Protein AF-A0A182K1H5-F1 (afdb_monomer_lite)

Structure (mmCIF, N/CA/C/O backbone):
data_AF-A0A182K1H5-F1
#
_entry.id   AF-A0A182K1H5-F1
#
loop_
_atom_site.group_PDB
_atom_site.id
_atom_site.type_symbol
_atom_site.label_atom_id
_atom_site.label_alt_id
_atom_site.label_comp_id
_atom_site.label_asym_id
_atom_site.label_entity_id
_atom_site.label_seq_id
_atom_site.pdbx_PDB_ins_code
_atom_site.Cartn_x
_atom_site.Cartn_y
_atom_site.Cartn_z
_atom_site.occupancy
_atom_site.B_iso_or_equiv
_atom_site.auth_seq_id
_atom_site.auth_comp_id
_atom_site.auth_asym_id
_atom_site.auth_atom_id
_atom_site.pdbx_PDB_model_num
ATOM 1 N N . MET A 1 1 ? 22.733 0.828 -2.825 1.00 47.47 1 MET A N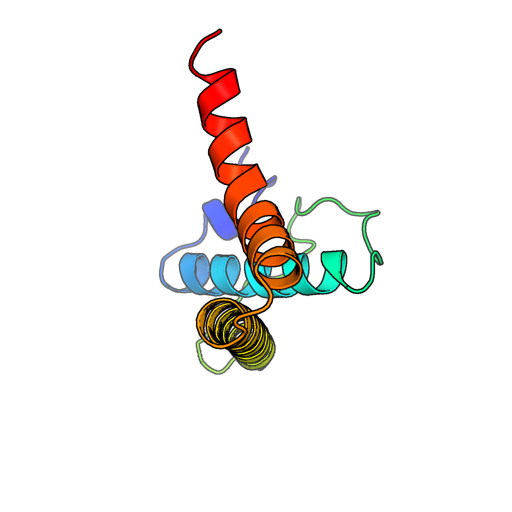 1
ATOM 2 C CA . MET A 1 1 ? 21.917 2.028 -3.118 1.00 47.47 1 MET A CA 1
ATOM 3 C C . MET A 1 1 ? 20.954 1.847 -4.286 1.00 47.47 1 MET A C 1
ATOM 5 O O . MET A 1 1 ? 19.779 2.090 -4.075 1.00 47.47 1 MET A O 1
ATOM 9 N N . ARG A 1 2 ? 21.369 1.434 -5.502 1.00 55.09 2 ARG A N 1
ATOM 10 C CA . ARG A 1 2 ? 20.411 1.232 -6.624 1.00 55.09 2 ARG A CA 1
ATOM 11 C C . ARG A 1 2 ? 19.643 -0.105 -6.574 1.00 55.09 2 ARG A C 1
ATOM 13 O O . ARG A 1 2 ? 18.612 -0.227 -7.222 1.00 55.09 2 ARG A O 1
ATOM 20 N N . PHE A 1 3 ? 20.146 -1.076 -5.811 1.00 57.88 3 PHE A N 1
ATOM 21 C CA . PHE A 1 3 ? 19.612 -2.443 -5.721 1.00 57.88 3 PHE A CA 1
ATOM 22 C C . PHE A 1 3 ? 18.669 -2.685 -4.529 1.00 57.88 3 PHE A C 1
ATOM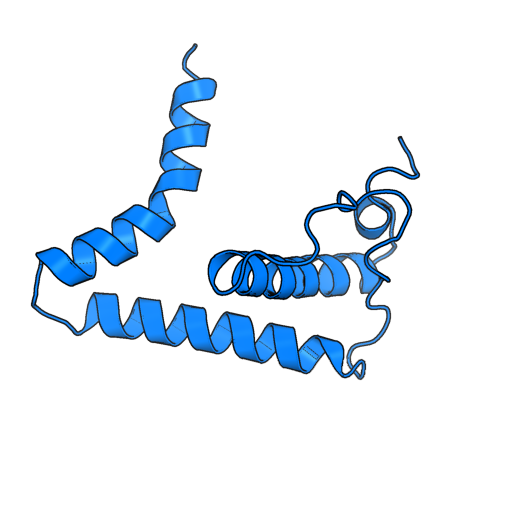 24 O O . PHE A 1 3 ? 17.937 -3.670 -4.532 1.00 57.88 3 PHE A O 1
ATOM 31 N N . ASP A 1 4 ? 18.642 -1.789 -3.538 1.00 72.06 4 ASP A N 1
ATOM 32 C CA . ASP A 1 4 ? 17.898 -2.016 -2.286 1.00 72.06 4 ASP A CA 1
ATOM 33 C C . ASP A 1 4 ? 16.393 -1.765 -2.443 1.00 72.06 4 ASP A C 1
ATOM 35 O O . ASP A 1 4 ? 15.584 -2.357 -1.747 1.00 72.06 4 ASP A O 1
ATOM 39 N N . ASN A 1 5 ? 15.994 -0.899 -3.376 1.00 79.12 5 ASN A N 1
ATOM 40 C CA . ASN A 1 5 ? 14.590 -0.675 -3.706 1.00 79.12 5 ASN A CA 1
ATOM 41 C C . ASN A 1 5 ? 14.450 -0.452 -5.219 1.00 79.12 5 ASN A C 1
ATOM 43 O O . ASN A 1 5 ? 14.506 0.693 -5.687 1.00 79.12 5 ASN A O 1
ATOM 47 N N . PRO A 1 6 ? 14.268 -1.521 -6.006 1.00 81.81 6 PRO A N 1
ATOM 48 C CA . PRO A 1 6 ? 14.191 -1.415 -7.458 1.00 81.81 6 PRO A CA 1
ATOM 49 C C . PRO A 1 6 ? 12.977 -0.600 -7.933 1.00 81.81 6 PRO A C 1
ATOM 51 O O . PRO A 1 6 ? 13.053 0.049 -8.975 1.00 81.81 6 PRO A O 1
ATOM 54 N N . ALA A 1 7 ? 11.891 -0.532 -7.150 1.00 84.69 7 ALA A N 1
ATOM 55 C CA . ALA A 1 7 ? 10.742 0.316 -7.468 1.00 84.69 7 ALA A CA 1
ATOM 56 C C . ALA A 1 7 ? 11.091 1.815 -7.407 1.00 84.69 7 ALA A C 1
ATOM 58 O O . ALA A 1 7 ? 10.611 2.592 -8.231 1.00 84.69 7 ALA A O 1
ATOM 59 N N . SER A 1 8 ? 11.972 2.230 -6.489 1.00 83.19 8 SER A N 1
ATOM 60 C CA . SER A 1 8 ? 12.361 3.643 -6.335 1.00 83.19 8 SER A CA 1
ATOM 61 C C . SER A 1 8 ? 13.127 4.208 -7.532 1.00 83.19 8 SER A C 1
ATOM 63 O O . SER A 1 8 ? 12.999 5.392 -7.855 1.00 83.19 8 SER A O 1
ATOM 65 N N . VAL A 1 9 ? 13.880 3.349 -8.219 1.00 85.62 9 VAL A N 1
ATOM 66 C CA . VAL A 1 9 ? 14.726 3.708 -9.365 1.00 85.62 9 VAL A CA 1
ATOM 67 C C . VAL A 1 9 ? 14.034 3.478 -10.709 1.00 85.62 9 VAL A C 1
ATOM 69 O O . VAL A 1 9 ? 14.606 3.804 -11.750 1.00 85.62 9 VAL A O 1
ATOM 72 N N . ALA A 1 10 ? 12.816 2.932 -10.697 1.00 86.25 10 ALA A N 1
ATOM 73 C CA . ALA A 1 10 ? 12.034 2.679 -11.894 1.00 86.25 10 ALA A CA 1
ATOM 74 C C . ALA A 1 10 ? 11.490 3.969 -12.516 1.00 86.25 10 ALA A C 1
ATOM 76 O O .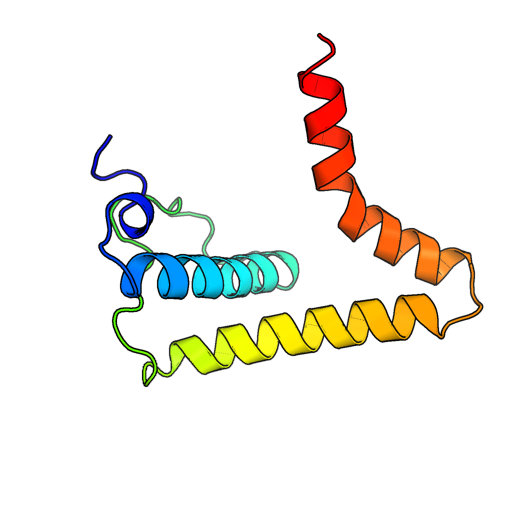 ALA A 1 10 ? 11.202 4.963 -11.838 1.00 86.25 10 ALA A O 1
ATOM 77 N N . VAL A 1 11 ? 11.309 3.932 -13.834 1.00 89.81 11 VAL A N 1
ATOM 78 C CA . VAL A 1 11 ? 10.668 5.016 -14.577 1.00 89.81 11 VAL A CA 1
ATOM 79 C C . VAL A 1 11 ? 9.157 5.007 -14.350 1.00 89.81 11 VAL A C 1
ATOM 81 O O . VAL A 1 11 ? 8.538 3.984 -14.046 1.00 89.81 11 VAL A O 1
ATOM 84 N N . THR A 1 12 ? 8.534 6.172 -14.478 1.00 85.94 12 THR A N 1
ATOM 85 C CA . THR A 1 12 ? 7.073 6.271 -14.525 1.00 85.94 12 THR A CA 1
ATOM 86 C C . THR A 1 12 ? 6.562 5.652 -15.830 1.00 85.94 12 THR A C 1
ATOM 88 O O . THR A 1 12 ? 7.152 5.935 -16.872 1.00 85.94 12 THR A O 1
ATOM 91 N N . PRO A 1 13 ? 5.480 4.852 -15.813 1.00 88.25 13 PRO A N 1
ATOM 92 C CA . PRO A 1 13 ? 4.530 4.647 -14.711 1.00 88.25 13 PRO A CA 1
ATOM 93 C C . PRO A 1 13 ? 4.852 3.467 -13.776 1.00 88.25 13 PRO A C 1
ATOM 95 O O . PRO A 1 13 ? 4.253 3.385 -12.704 1.00 88.25 13 PRO A O 1
ATOM 98 N N . ALA A 1 14 ? 5.802 2.596 -14.133 1.00 88.88 14 ALA A N 1
ATOM 99 C CA . ALA A 1 14 ? 6.104 1.358 -13.406 1.00 88.88 14 ALA A CA 1
ATOM 100 C C . ALA A 1 14 ? 6.419 1.586 -11.921 1.00 88.88 14 ALA A C 1
ATOM 102 O O . ALA A 1 14 ? 5.986 0.825 -11.057 1.00 88.88 14 ALA A O 1
ATOM 103 N N . ARG A 1 15 ? 7.097 2.695 -11.601 1.00 90.06 15 ARG A N 1
ATOM 104 C CA . ARG A 1 15 ? 7.324 3.128 -10.215 1.00 90.06 15 ARG A CA 1
ATOM 105 C C . ARG A 1 15 ? 6.029 3.276 -9.415 1.00 90.06 15 ARG A C 1
ATOM 107 O O . ARG A 1 15 ? 5.933 2.768 -8.305 1.00 90.06 15 ARG A O 1
ATOM 114 N N . GLN A 1 16 ? 5.036 3.969 -9.973 1.00 91.12 16 GLN A N 1
ATOM 115 C CA . GLN A 1 16 ? 3.767 4.221 -9.284 1.00 91.12 16 GLN A CA 1
ATOM 116 C C . GLN A 1 16 ? 2.970 2.930 -9.127 1.00 91.12 16 GLN A C 1
ATOM 118 O O . GLN A 1 16 ? 2.459 2.647 -8.049 1.00 91.12 16 GLN A O 1
ATOM 123 N N . LEU A 1 17 ? 2.903 2.116 -10.179 1.00 90.62 17 LEU A N 1
ATOM 124 C CA . LEU A 1 17 ? 2.217 0.825 -10.133 1.00 90.62 17 LEU A CA 1
ATOM 125 C C . LEU A 1 17 ? 2.844 -0.109 -9.095 1.00 90.62 17 LEU A C 1
ATOM 127 O O . LEU A 1 17 ? 2.133 -0.685 -8.276 1.00 90.62 17 LEU A O 1
ATOM 131 N N . SER A 1 18 ? 4.174 -0.179 -9.063 1.00 90.69 18 SER A N 1
ATOM 132 C CA . SER A 1 18 ? 4.909 -0.995 -8.096 1.00 90.69 18 SER A CA 1
ATOM 133 C C . SER A 1 18 ? 4.689 -0.512 -6.660 1.00 90.69 18 SER A C 1
ATOM 135 O O . SER A 1 18 ? 4.470 -1.334 -5.776 1.00 90.69 18 SER A O 1
ATOM 137 N N . TYR A 1 19 ? 4.664 0.804 -6.413 1.00 89.44 19 TYR A N 1
ATOM 138 C CA . TYR A 1 19 ? 4.341 1.329 -5.081 1.00 89.44 19 TYR A CA 1
ATOM 139 C C . TYR A 1 19 ? 2.915 1.010 -4.642 1.00 89.44 19 TYR A C 1
ATOM 141 O O . TYR A 1 19 ? 2.716 0.594 -3.504 1.00 89.44 19 TYR A O 1
ATOM 149 N N . ASN A 1 20 ? 1.932 1.147 -5.533 1.00 91.06 20 ASN A N 1
ATOM 150 C CA . ASN A 1 20 ? 0.564 0.751 -5.215 1.00 91.06 20 ASN A CA 1
ATOM 151 C C . ASN A 1 20 ? 0.504 -0.754 -4.908 1.00 91.06 20 ASN A C 1
ATOM 153 O O . ASN A 1 20 ? -0.075 -1.155 -3.902 1.00 91.06 20 ASN A O 1
ATOM 157 N N . TYR A 1 21 ? 1.157 -1.594 -5.716 1.00 90.38 21 TYR A N 1
ATOM 158 C CA . TYR A 1 21 ? 1.215 -3.036 -5.472 1.00 90.38 21 TYR A CA 1
ATOM 159 C C . TYR A 1 21 ? 1.849 -3.374 -4.114 1.00 90.38 21 TYR A C 1
ATOM 161 O O . TYR A 1 21 ? 1.322 -4.219 -3.391 1.00 90.38 21 TYR A O 1
ATOM 169 N N . LEU A 1 22 ? 2.900 -2.658 -3.701 1.00 89.38 22 LEU A N 1
ATOM 170 C CA . LEU A 1 22 ? 3.495 -2.819 -2.371 1.00 89.38 22 LEU A CA 1
ATOM 171 C C . LEU A 1 22 ? 2.501 -2.532 -1.240 1.00 89.38 22 LEU A C 1
ATOM 173 O O . LEU A 1 22 ? 2.560 -3.216 -0.222 1.00 89.38 22 LEU A O 1
ATOM 177 N N . VAL A 1 23 ? 1.561 -1.594 -1.399 1.00 89.44 23 VAL A N 1
ATOM 178 C CA . VAL A 1 23 ? 0.479 -1.398 -0.413 1.00 89.44 23 VAL A CA 1
ATOM 179 C C . VAL A 1 23 ? -0.338 -2.681 -0.259 1.00 89.44 23 VAL A C 1
ATOM 181 O O . VAL A 1 23 ? -0.624 -3.087 0.865 1.00 89.44 23 VAL A O 1
ATOM 184 N N . SER A 1 24 ? -0.663 -3.359 -1.365 1.00 90.00 24 SER A N 1
ATOM 185 C CA . SER A 1 24 ? -1.425 -4.614 -1.319 1.00 90.00 24 SER A CA 1
ATOM 186 C C . SER A 1 24 ? -0.658 -5.759 -0.654 1.00 90.00 24 SER A C 1
ATOM 188 O O . SER A 1 24 ? -1.227 -6.464 0.176 1.00 90.00 24 SER A O 1
ATOM 190 N N . VAL A 1 25 ? 0.643 -5.891 -0.934 1.00 88.56 25 VAL A N 1
ATOM 191 C CA . VAL A 1 25 ? 1.514 -6.894 -0.297 1.00 88.56 25 VAL A CA 1
ATOM 192 C C . VAL A 1 25 ? 1.643 -6.631 1.206 1.00 88.56 25 VAL A C 1
ATOM 194 O O . VAL A 1 25 ? 1.517 -7.551 2.008 1.00 88.56 25 VAL A O 1
ATOM 197 N N . ASN A 1 26 ? 1.832 -5.371 1.606 1.00 88.56 26 ASN A N 1
ATOM 198 C CA . ASN A 1 26 ? 1.903 -4.990 3.018 1.00 88.56 26 ASN A CA 1
ATOM 199 C C . ASN A 1 26 ? 0.583 -5.231 3.755 1.00 88.56 26 ASN A C 1
ATOM 201 O O . ASN A 1 26 ? 0.585 -5.717 4.882 1.00 88.56 26 ASN A O 1
ATOM 205 N N . LEU A 1 27 ? -0.552 -4.930 3.121 1.00 87.56 27 LEU A N 1
ATOM 206 C CA . LEU A 1 27 ? -1.859 -5.215 3.703 1.00 87.56 27 LEU A CA 1
ATOM 207 C C . LEU A 1 27 ? -2.062 -6.723 3.881 1.00 87.56 27 LEU A C 1
ATOM 209 O O . LEU A 1 27 ? -2.555 -7.153 4.921 1.00 87.56 27 LEU A O 1
ATOM 213 N N . TRP A 1 28 ? -1.628 -7.528 2.910 1.00 87.25 28 TRP A N 1
ATOM 214 C CA . TRP A 1 28 ? -1.661 -8.982 3.026 1.00 87.25 28 TRP A CA 1
ATOM 215 C C . TRP A 1 28 ? -0.801 -9.489 4.187 1.00 87.25 28 TRP A C 1
ATOM 217 O O . TRP A 1 28 ? -1.285 -10.289 4.977 1.00 87.25 28 TRP A O 1
ATOM 227 N N . LEU A 1 29 ? 0.415 -8.960 4.362 1.00 85.62 29 LEU A N 1
ATOM 228 C CA . LEU A 1 29 ? 1.294 -9.286 5.493 1.00 85.62 29 LEU A CA 1
ATOM 229 C C . LEU A 1 29 ? 0.670 -8.965 6.857 1.00 85.62 29 LEU A C 1
ATOM 231 O O . LEU A 1 29 ? 0.863 -9.714 7.813 1.00 85.62 29 LEU A O 1
ATOM 235 N N . LEU A 1 30 ? -0.090 -7.869 6.957 1.00 84.00 30 LEU A N 1
ATOM 236 C CA . LEU A 1 30 ? -0.810 -7.516 8.186 1.00 84.00 30 LEU A CA 1
ATOM 237 C C . LEU A 1 30 ? -1.925 -8.517 8.519 1.00 84.00 30 LEU A C 1
ATOM 239 O O . LEU A 1 30 ? -2.205 -8.743 9.695 1.00 84.00 30 LEU A O 1
ATOM 243 N N . LEU A 1 31 ? -2.568 -9.102 7.505 1.00 83.12 31 LEU A N 1
ATOM 244 C CA . LEU A 1 31 ? -3.612 -10.116 7.683 1.00 83.12 31 LEU A CA 1
ATOM 245 C C . LEU A 1 31 ? -3.027 -11.514 7.902 1.00 83.12 31 LEU A C 1
ATOM 247 O O . LEU A 1 31 ? -3.563 -12.296 8.686 1.00 83.12 31 LEU A O 1
ATOM 251 N N . PHE A 1 32 ? -1.942 -11.825 7.200 1.00 84.00 32 PHE A N 1
ATOM 252 C CA . PHE A 1 32 ? -1.286 -13.118 7.200 1.00 84.00 32 PHE A CA 1
ATOM 253 C C . PHE A 1 32 ? 0.236 -12.914 7.130 1.00 84.00 32 PHE A C 1
ATOM 255 O O . PHE A 1 32 ? 0.781 -12.700 6.043 1.00 84.00 32 PHE A O 1
ATOM 262 N N . PRO A 1 33 ? 0.936 -12.942 8.279 1.00 81.25 33 PRO A N 1
ATOM 263 C CA . PRO A 1 33 ? 2.363 -12.648 8.344 1.00 81.25 33 PRO A CA 1
ATOM 264 C C . PRO A 1 33 ? 3.175 -13.835 7.812 1.00 81.25 33 PRO A C 1
ATOM 266 O O . PRO A 1 33 ? 3.640 -14.688 8.570 1.00 81.25 33 PRO A O 1
ATOM 269 N N . CYS A 1 34 ? 3.327 -13.909 6.494 1.00 69.62 34 CYS A N 1
ATOM 270 C CA . CYS A 1 34 ? 4.069 -14.959 5.796 1.00 69.62 34 CYS A CA 1
ATOM 271 C C . CYS A 1 34 ? 5.059 -14.359 4.800 1.00 69.62 34 CYS A C 1
ATOM 273 O O . CYS A 1 34 ? 4.878 -13.236 4.353 1.00 69.62 34 CYS A O 1
ATOM 275 N N . ASP A 1 35 ? 6.124 -15.095 4.479 1.00 64.50 35 ASP A N 1
ATOM 276 C CA . ASP A 1 35 ? 7.157 -14.680 3.515 1.00 64.50 35 ASP A CA 1
ATOM 277 C C . ASP A 1 35 ? 7.937 -13.399 3.890 1.00 64.50 35 ASP A C 1
ATOM 279 O O . ASP A 1 35 ? 8.311 -12.603 3.034 1.00 64.50 35 ASP A O 1
ATOM 283 N N . LEU A 1 36 ? 8.244 -13.209 5.182 1.00 64.62 36 LEU A N 1
ATOM 284 C CA . LEU A 1 36 ? 9.018 -12.055 5.679 1.00 64.62 36 LEU A CA 1
ATOM 285 C C . LEU A 1 36 ? 10.551 -12.247 5.623 1.00 64.62 36 LEU A C 1
ATOM 287 O O . LEU A 1 36 ? 11.303 -11.385 6.070 1.00 64.62 36 LEU A O 1
ATOM 291 N N . CYS A 1 37 ? 11.033 -13.397 5.141 1.00 62.34 37 CYS A N 1
ATOM 292 C CA . CYS A 1 37 ? 12.450 -13.779 5.229 1.00 62.34 37 CYS A CA 1
ATOM 293 C C . CYS A 1 37 ? 13.349 -13.082 4.196 1.00 62.34 37 CYS A C 1
ATOM 295 O O . CYS A 1 37 ? 14.562 -13.028 4.390 1.00 62.34 37 CYS A O 1
ATOM 297 N N . CYS A 1 38 ? 12.768 -12.548 3.121 1.00 58.84 38 CYS A N 1
ATOM 298 C CA . CYS A 1 38 ? 13.462 -11.701 2.162 1.00 58.84 38 CYS A CA 1
ATOM 299 C C . CYS A 1 38 ? 12.898 -10.289 2.308 1.00 58.84 38 CYS A C 1
ATOM 301 O O . CYS A 1 38 ? 11.722 -10.055 2.024 1.00 58.84 38 CYS A O 1
ATOM 303 N N . ASP A 1 39 ? 13.723 -9.359 2.783 1.00 65.94 39 ASP A N 1
ATOM 304 C CA . ASP A 1 39 ? 13.370 -7.947 2.770 1.00 65.94 39 ASP A CA 1
ATOM 305 C C . ASP A 1 39 ? 13.115 -7.501 1.319 1.00 65.94 39 ASP A C 1
ATOM 307 O O . ASP A 1 39 ? 13.527 -8.153 0.358 1.00 65.94 39 ASP A O 1
ATOM 311 N N . TRP A 1 40 ? 12.377 -6.409 1.120 1.00 66.44 40 TRP A N 1
ATOM 312 C CA . TRP A 1 40 ? 11.968 -5.916 -0.207 1.00 66.44 40 TRP A CA 1
ATOM 313 C C . TRP A 1 40 ? 13.132 -5.441 -1.109 1.00 66.44 40 TRP A C 1
ATOM 315 O O . TRP A 1 40 ? 12.932 -4.655 -2.039 1.00 66.44 40 TRP A O 1
ATOM 325 N N . THR A 1 41 ? 14.346 -5.911 -0.836 1.00 67.25 41 THR A N 1
ATOM 326 C CA . THR A 1 41 ? 15.577 -5.636 -1.554 1.00 67.25 41 THR A CA 1
ATOM 327 C C . THR A 1 41 ? 15.748 -6.548 -2.763 1.00 67.25 41 THR A C 1
ATOM 329 O O . THR A 1 41 ? 15.008 -7.514 -2.972 1.00 67.25 41 THR A O 1
ATOM 332 N N . MET A 1 42 ? 16.707 -6.191 -3.620 1.00 66.94 42 MET A N 1
ATOM 333 C CA . MET A 1 42 ? 17.219 -7.027 -4.710 1.00 66.94 42 MET A CA 1
ATOM 334 C C . MET A 1 42 ? 16.191 -7.489 -5.757 1.00 66.94 42 MET A C 1
ATOM 336 O O . MET A 1 42 ? 16.482 -8.374 -6.554 1.00 66.94 42 MET A O 1
ATOM 340 N N . GLY A 1 43 ? 15.002 -6.883 -5.816 1.00 70.31 43 GLY A N 1
ATOM 341 C CA . GLY A 1 43 ? 13.978 -7.272 -6.795 1.00 70.31 43 GLY A CA 1
ATOM 342 C C . GLY A 1 43 ? 13.192 -8.517 -6.417 1.00 70.31 43 GLY A C 1
ATOM 343 O O . GLY A 1 43 ? 12.534 -9.088 -7.282 1.00 70.31 43 GLY A O 1
ATOM 344 N N . THR A 1 44 ? 13.202 -8.900 -5.138 1.00 75.88 44 THR A N 1
ATOM 345 C CA . THR A 1 44 ? 12.383 -10.010 -4.633 1.00 75.88 44 THR A CA 1
ATOM 346 C C . THR A 1 44 ? 10.890 -9.775 -4.887 1.00 75.88 44 THR A C 1
ATOM 348 O O . THR A 1 44 ? 10.155 -10.708 -5.199 1.00 75.88 44 THR A O 1
ATOM 351 N N . VAL A 1 45 ? 10.447 -8.510 -4.838 1.00 81.81 45 VAL A N 1
ATOM 352 C CA . VAL A 1 45 ? 9.144 -8.105 -5.376 1.00 81.81 45 VAL A CA 1
ATOM 353 C C . VAL A 1 45 ? 9.329 -7.600 -6.811 1.00 81.81 45 VAL A C 1
ATOM 355 O O . VAL A 1 45 ? 9.922 -6.532 -7.004 1.00 81.81 45 VAL A O 1
ATOM 358 N N . PRO A 1 46 ? 8.822 -8.327 -7.823 1.00 84.44 46 PRO A N 1
ATOM 359 C CA . PRO A 1 46 ? 8.949 -7.917 -9.213 1.00 84.44 46 PRO A CA 1
ATOM 360 C C . PRO A 1 46 ? 8.158 -6.636 -9.482 1.00 84.44 46 PRO A C 1
ATOM 362 O O . PRO A 1 46 ? 7.041 -6.463 -8.984 1.00 84.44 46 PRO A O 1
ATOM 365 N N . LEU A 1 47 ? 8.712 -5.756 -10.319 1.00 85.62 47 LEU A N 1
ATOM 366 C CA . LEU A 1 47 ? 8.032 -4.527 -10.715 1.00 85.62 47 LEU A CA 1
ATOM 367 C C . LEU A 1 47 ? 6.732 -4.823 -11.465 1.00 85.62 47 LEU A C 1
ATOM 369 O O . LEU A 1 47 ? 6.586 -5.845 -12.144 1.00 85.62 47 LEU A O 1
ATOM 373 N N . VAL A 1 48 ? 5.793 -3.894 -11.330 1.00 90.25 48 VAL A N 1
ATOM 374 C CA . VAL A 1 48 ? 4.569 -3.852 -12.124 1.00 90.25 48 VAL A CA 1
ATOM 375 C C . VAL A 1 48 ? 4.778 -2.815 -13.217 1.00 90.25 48 VAL A C 1
ATOM 377 O O . VAL A 1 48 ? 4.808 -1.615 -12.951 1.00 90.25 48 VAL A O 1
ATOM 380 N N . GLU A 1 49 ? 4.974 -3.279 -14.447 1.00 88.38 49 GLU A N 1
ATOM 381 C CA . GLU A 1 49 ? 5.349 -2.414 -15.574 1.00 88.38 49 GLU A CA 1
ATOM 382 C C . GLU A 1 49 ? 4.147 -1.960 -16.406 1.00 88.38 49 GLU A C 1
ATOM 384 O O . GLU A 1 49 ? 4.214 -0.940 -17.093 1.00 88.38 49 GLU A O 1
ATOM 389 N N . THR A 1 50 ? 3.030 -2.687 -16.326 1.00 88.00 50 THR A N 1
ATOM 390 C CA . THR A 1 50 ? 1.841 -2.448 -17.149 1.00 88.00 50 THR A CA 1
ATOM 391 C C . THR A 1 50 ? 0.573 -2.362 -16.306 1.00 88.00 50 THR A C 1
ATOM 393 O O . THR A 1 50 ? 0.454 -2.970 -15.243 1.00 88.00 50 THR A O 1
ATOM 396 N N . PHE A 1 51 ? -0.414 -1.614 -16.802 1.00 86.00 51 PHE A N 1
ATOM 397 C CA . PHE A 1 51 ? -1.738 -1.510 -16.177 1.00 86.00 51 PHE A CA 1
ATOM 398 C C . PHE A 1 51 ? -2.564 -2.799 -16.306 1.00 86.00 51 PHE A C 1
ATOM 400 O O . PHE A 1 51 ? -3.459 -3.043 -15.504 1.00 86.00 51 PHE A O 1
ATOM 407 N N . THR A 1 52 ? -2.253 -3.642 -17.290 1.00 88.06 52 THR A N 1
ATOM 408 C CA . THR A 1 52 ? -2.934 -4.921 -17.535 1.00 88.06 52 THR A CA 1
ATOM 409 C C . THR A 1 52 ? -2.371 -6.073 -16.706 1.00 88.06 52 THR A C 1
ATOM 411 O O . THR A 1 52 ? -2.834 -7.201 -16.846 1.00 88.06 52 THR A O 1
ATOM 414 N N . ASP A 1 53 ? -1.366 -5.819 -15.865 1.00 88.69 53 ASP A N 1
ATOM 415 C CA . ASP A 1 53 ? -0.813 -6.837 -14.979 1.00 88.69 53 ASP A CA 1
ATOM 416 C C . ASP A 1 53 ? -1.893 -7.321 -13.989 1.00 88.69 53 ASP A C 1
ATOM 418 O O . ASP A 1 53 ? -2.538 -6.484 -13.344 1.00 88.69 53 ASP A O 1
ATOM 422 N N . PRO A 1 54 ? -2.106 -8.641 -13.827 1.00 88.62 54 PRO A N 1
ATOM 423 C CA . PRO A 1 54 ? -3.087 -9.179 -12.883 1.00 88.62 54 PRO A CA 1
ATOM 424 C C . PRO A 1 54 ? -2.834 -8.731 -11.439 1.00 88.62 54 PRO A C 1
ATOM 426 O O . PRO A 1 54 ? -3.776 -8.646 -10.652 1.00 88.62 54 PRO A O 1
ATOM 429 N N . ARG A 1 55 ? -1.593 -8.368 -11.092 1.00 88.50 55 ARG A N 1
ATOM 430 C CA . ARG A 1 55 ? -1.243 -7.783 -9.792 1.00 88.50 55 ARG A CA 1
ATOM 431 C C . ARG A 1 55 ? -1.979 -6.475 -9.513 1.00 88.50 55 ARG A C 1
ATOM 433 O O . ARG A 1 55 ? -2.213 -6.158 -8.357 1.00 88.50 55 ARG A O 1
ATOM 440 N N . ASN A 1 56 ? -2.438 -5.750 -10.535 1.00 89.75 56 ASN A N 1
ATOM 441 C CA . ASN A 1 56 ? -3.265 -4.560 -10.325 1.00 89.75 56 ASN A CA 1
ATOM 442 C C . ASN A 1 56 ? -4.632 -4.884 -9.694 1.00 89.75 56 ASN A C 1
ATOM 444 O O . ASN A 1 56 ? -5.220 -4.031 -9.028 1.00 89.75 56 ASN A O 1
ATOM 448 N N . LEU A 1 57 ? -5.127 -6.120 -9.843 1.00 89.44 57 LEU A N 1
ATOM 449 C CA . LEU A 1 57 ? -6.363 -6.568 -9.198 1.00 89.44 57 LEU A CA 1
ATOM 450 C C . LEU A 1 57 ? -6.196 -6.699 -7.682 1.00 89.44 57 LEU A C 1
ATOM 452 O O . LEU A 1 57 ? -7.108 -6.332 -6.942 1.00 89.44 57 LEU A O 1
ATOM 456 N N . THR A 1 58 ? -5.039 -7.169 -7.201 1.00 89.38 58 THR A N 1
ATOM 457 C CA . THR A 1 58 ? -4.777 -7.255 -5.753 1.00 89.38 58 THR A CA 1
ATOM 458 C C . THR A 1 58 ? -4.680 -5.864 -5.142 1.00 89.38 58 THR A C 1
ATOM 460 O O . THR A 1 58 ? -5.153 -5.641 -4.029 1.00 89.38 58 THR A O 1
ATOM 463 N N . THR A 1 59 ? -4.154 -4.898 -5.894 1.00 90.62 59 THR A N 1
ATOM 464 C CA . THR A 1 59 ? -4.134 -3.484 -5.521 1.00 90.62 59 THR A CA 1
ATOM 465 C C . THR A 1 59 ? -5.528 -2.897 -5.393 1.00 90.62 59 THR A C 1
ATOM 467 O O . THR A 1 59 ? -5.840 -2.288 -4.371 1.00 90.62 59 THR A O 1
ATOM 470 N N . LEU A 1 60 ? -6.392 -3.118 -6.386 1.00 91.75 60 LEU A N 1
ATOM 471 C CA . LEU A 1 60 ? -7.795 -2.701 -6.316 1.00 91.75 60 LEU A CA 1
ATOM 472 C C . LEU A 1 60 ? -8.514 -3.354 -5.128 1.00 91.75 60 LEU A C 1
ATOM 474 O O . LEU A 1 60 ? -9.228 -2.670 -4.395 1.00 91.75 60 LEU A O 1
ATOM 478 N N . GLY A 1 61 ? -8.269 -4.645 -4.890 1.00 92.38 61 GLY A N 1
ATOM 479 C CA . GLY A 1 61 ? -8.777 -5.371 -3.726 1.00 92.38 61 GLY A CA 1
ATOM 480 C C . GLY A 1 61 ? -8.356 -4.722 -2.406 1.00 92.38 61 GLY A C 1
ATOM 481 O O . GLY A 1 61 ? -9.211 -4.406 -1.579 1.00 92.38 61 GLY A O 1
ATOM 482 N N . ALA A 1 62 ? -7.066 -4.432 -2.236 1.00 90.38 62 ALA A N 1
ATOM 483 C CA . ALA A 1 62 ? -6.541 -3.778 -1.040 1.00 90.38 62 ALA A CA 1
ATOM 484 C C . ALA A 1 62 ? -7.179 -2.399 -0.801 1.00 90.38 62 ALA A C 1
ATOM 486 O O . ALA A 1 62 ? -7.637 -2.115 0.306 1.00 90.38 62 ALA A O 1
ATOM 487 N N . TYR A 1 63 ? -7.291 -1.564 -1.840 1.00 91.69 63 TYR A N 1
ATOM 488 C CA . TYR A 1 63 ? -7.958 -0.264 -1.723 1.00 91.69 63 TYR A CA 1
ATOM 489 C C . TYR A 1 63 ? -9.447 -0.391 -1.404 1.00 91.69 63 TYR A C 1
ATOM 491 O O . TYR A 1 63 ? -9.955 0.377 -0.589 1.00 91.69 63 TYR A O 1
ATOM 499 N N . SER A 1 64 ? -10.143 -1.371 -1.987 1.00 92.06 64 SER A N 1
ATOM 500 C CA . SER A 1 64 ? -11.551 -1.625 -1.673 1.00 92.06 64 SER A CA 1
ATOM 501 C C . SER A 1 64 ? -11.741 -2.034 -0.210 1.00 92.06 64 SER A C 1
ATOM 503 O O . SER A 1 64 ? -12.635 -1.520 0.457 1.00 92.06 64 SER A O 1
ATOM 505 N N . MET A 1 65 ? -10.849 -2.869 0.332 1.00 88.75 65 MET A N 1
ATOM 506 C CA . MET A 1 65 ? -10.871 -3.260 1.740 1.00 88.75 65 MET A CA 1
ATOM 507 C C . MET A 1 65 ? -10.636 -2.058 2.656 1.00 88.75 65 MET A C 1
ATOM 509 O O . MET A 1 65 ? -11.394 -1.860 3.603 1.00 88.75 65 MET A O 1
ATOM 513 N N . ILE A 1 66 ? -9.634 -1.223 2.359 1.00 87.75 66 ILE A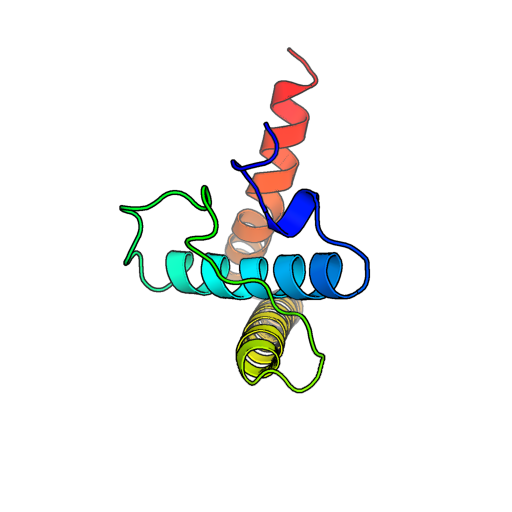 N 1
ATOM 514 C CA . ILE A 1 66 ? -9.382 0.013 3.114 1.00 87.75 66 ILE A CA 1
ATOM 515 C C . ILE A 1 66 ? -10.613 0.924 3.063 1.00 87.75 66 ILE A C 1
ATOM 517 O O . ILE A 1 66 ? -11.044 1.424 4.099 1.00 87.75 66 ILE A O 1
ATOM 521 N N . ALA A 1 67 ? -11.218 1.107 1.887 1.00 89.25 67 ALA A N 1
ATOM 522 C CA . ALA A 1 67 ? -12.411 1.931 1.729 1.00 89.25 67 ALA A CA 1
ATOM 523 C C . ALA A 1 67 ? -13.594 1.401 2.555 1.00 89.25 67 ALA A C 1
ATOM 525 O O . ALA A 1 67 ? -14.268 2.188 3.215 1.00 89.25 67 ALA A O 1
ATOM 526 N N . VAL A 1 68 ? -13.812 0.082 2.583 1.00 88.50 68 VAL A N 1
ATOM 527 C CA . VAL A 1 68 ? -14.841 -0.549 3.426 1.00 88.50 68 VAL A CA 1
ATOM 528 C C . VAL A 1 68 ? -14.546 -0.334 4.909 1.00 88.50 68 VAL A C 1
ATOM 530 O O . VAL A 1 68 ? -15.450 0.035 5.651 1.00 88.50 68 VAL A O 1
ATOM 533 N N . LEU A 1 69 ? -13.297 -0.505 5.355 1.00 85.12 69 LEU A N 1
ATOM 534 C CA . LEU A 1 69 ? -12.916 -0.267 6.753 1.00 85.12 69 LEU A CA 1
ATOM 535 C C . LEU A 1 69 ? -13.154 1.187 7.169 1.00 85.12 69 LEU A C 1
ATOM 537 O O . LEU A 1 69 ? -13.687 1.442 8.247 1.00 85.12 69 LEU A O 1
ATOM 541 N N . VAL A 1 70 ? -12.802 2.134 6.298 1.00 86.19 70 VAL A N 1
ATOM 542 C CA . VAL A 1 70 ? -13.056 3.562 6.502 1.00 86.19 70 VAL A CA 1
ATOM 543 C C . VAL A 1 70 ? -14.560 3.837 6.556 1.00 86.19 70 VAL A C 1
ATOM 545 O O . VAL A 1 70 ? -15.031 4.497 7.476 1.00 86.19 70 VAL A O 1
ATOM 548 N N . TRP A 1 71 ? -15.332 3.285 5.621 1.00 87.00 71 TRP A N 1
ATOM 549 C CA . TRP A 1 71 ? -16.786 3.429 5.581 1.00 87.00 71 TRP A CA 1
ATOM 550 C C . TRP A 1 71 ? -17.456 2.895 6.852 1.00 87.00 71 TRP A C 1
ATOM 552 O O . TRP A 1 71 ? -18.261 3.591 7.470 1.00 87.00 71 TRP A O 1
ATOM 562 N N . VAL A 1 72 ? -17.071 1.695 7.297 1.00 83.44 72 VAL A N 1
ATOM 563 C CA . VAL A 1 72 ? -17.537 1.104 8.560 1.00 83.44 72 VAL A CA 1
ATOM 564 C C . VAL A 1 72 ? -17.152 1.992 9.742 1.00 83.44 72 VAL A C 1
ATOM 566 O O . VAL A 1 72 ? -17.989 2.244 10.603 1.00 83.44 72 VAL A O 1
ATOM 569 N N . ALA A 1 73 ? -15.930 2.530 9.778 1.00 81.19 73 ALA A N 1
ATOM 570 C CA . ALA A 1 73 ? -15.504 3.425 10.852 1.00 81.19 73 ALA A CA 1
ATOM 571 C C . ALA A 1 73 ? -16.337 4.717 10.933 1.00 81.19 73 ALA A C 1
ATOM 573 O O . ALA A 1 73 ? -16.508 5.247 12.032 1.00 81.19 73 ALA A O 1
ATOM 574 N N . PHE A 1 74 ? -16.858 5.213 9.806 1.00 82.75 74 PHE A N 1
ATOM 575 C CA . PHE A 1 74 ? -17.699 6.413 9.760 1.00 82.75 74 PHE A CA 1
ATOM 576 C C . PHE A 1 74 ? -19.182 6.152 10.050 1.00 82.75 74 PHE A C 1
ATOM 578 O O . PHE A 1 74 ? -19.842 7.027 10.606 1.00 82.75 74 PHE A O 1
ATOM 585 N N . ILE A 1 75 ? -19.718 4.985 9.684 1.00 81.00 75 ILE A N 1
ATOM 586 C CA . ILE A 1 75 ? -21.135 4.654 9.910 1.00 81.00 75 ILE A CA 1
ATOM 587 C C . ILE A 1 75 ? -21.380 4.089 11.310 1.00 81.00 75 ILE A C 1
ATOM 589 O O . ILE A 1 75 ? -22.436 4.321 11.904 1.00 81.00 75 ILE A O 1
ATOM 593 N N . GLU A 1 76 ? -20.424 3.340 11.853 1.00 73.06 76 GLU A N 1
ATOM 594 C CA . GLU A 1 76 ? -20.623 2.643 13.113 1.00 73.06 76 GLU A CA 1
ATOM 595 C C . GLU A 1 76 ? -20.577 3.628 14.296 1.00 73.06 76 GLU A C 1
ATOM 597 O O . GLU A 1 76 ? -19.518 4.096 14.713 1.00 73.06 76 GLU A O 1
ATOM 602 N N . ASN A 1 77 ? -21.734 3.893 14.912 1.00 64.06 77 ASN A N 1
ATOM 603 C CA . ASN A 1 77 ? -21.859 4.759 16.097 1.00 64.06 77 ASN A CA 1
ATOM 604 C C . ASN A 1 77 ? -21.171 4.195 17.360 1.00 64.06 77 ASN A C 1
ATOM 606 O O . ASN A 1 77 ? -21.102 4.857 18.401 1.00 64.06 77 ASN A O 1
ATOM 610 N N . HIS A 1 78 ? -20.634 2.973 17.299 1.00 69.06 78 HIS A N 1
ATOM 611 C CA . HIS A 1 78 ? -19.829 2.410 18.374 1.00 69.06 78 HIS A CA 1
ATOM 612 C C . HIS A 1 78 ? -18.438 3.049 18.404 1.00 69.06 78 HIS A C 1
ATOM 614 O O . HIS A 1 78 ? -17.475 2.549 17.819 1.00 69.06 78 HIS A O 1
ATOM 620 N N . ARG A 1 79 ? -18.340 4.119 19.200 1.00 66.69 79 ARG A N 1
ATOM 621 C CA . ARG A 1 79 ? -17.138 4.932 19.449 1.00 66.69 79 ARG A CA 1
ATOM 622 C C . ARG A 1 79 ? -15.859 4.118 19.675 1.00 66.69 79 ARG A C 1
ATOM 624 O O . ARG A 1 79 ? -14.802 4.536 19.232 1.00 66.69 79 ARG A O 1
ATOM 631 N N . GLN A 1 80 ? -15.954 2.950 20.317 1.00 68.81 80 GLN A N 1
ATOM 632 C CA . GLN A 1 80 ? -14.810 2.065 20.575 1.00 68.81 80 GLN A CA 1
ATOM 633 C C . GLN A 1 80 ? -14.293 1.361 19.308 1.00 68.81 80 GLN A C 1
ATOM 635 O O . GLN A 1 80 ? -13.089 1.329 19.080 1.00 68.81 80 GLN A O 1
ATOM 640 N N . LYS A 1 81 ? -15.179 0.836 18.448 1.00 67.56 81 LYS A N 1
ATOM 641 C CA . LYS A 1 81 ? -14.782 0.152 17.202 1.00 67.56 81 LYS A CA 1
ATOM 642 C C . LYS A 1 81 ? -14.202 1.144 16.193 1.00 67.56 81 LYS A C 1
ATOM 644 O O . LYS A 1 81 ? -13.145 0.891 15.625 1.00 67.56 81 LYS A O 1
ATOM 649 N N . SER A 1 82 ? -14.858 2.296 16.041 1.00 68.88 82 SER A N 1
ATOM 650 C CA . SER A 1 82 ? -14.369 3.391 15.197 1.00 68.88 82 SER A CA 1
ATOM 651 C C . SER A 1 82 ? -13.022 3.932 15.706 1.00 68.88 82 SER A C 1
ATOM 653 O O . SER A 1 82 ? -12.084 4.066 14.924 1.00 68.88 82 SER A O 1
ATOM 655 N N . ALA A 1 83 ? -12.858 4.119 17.025 1.00 69.88 83 ALA A N 1
ATOM 656 C CA . ALA A 1 83 ? -11.588 4.562 17.605 1.00 69.88 83 ALA A CA 1
ATOM 657 C C . ALA A 1 83 ? -10.433 3.582 17.356 1.00 69.88 83 ALA A C 1
ATOM 659 O O . ALA A 1 83 ? -9.332 4.032 17.062 1.00 69.88 83 ALA A O 1
ATOM 660 N N . VAL A 1 84 ? -10.661 2.265 17.428 1.00 73.25 84 VAL A N 1
ATOM 661 C CA . VAL A 1 84 ? -9.617 1.265 17.136 1.00 73.25 84 VAL A CA 1
ATOM 662 C C . VAL A 1 84 ? -9.197 1.316 15.665 1.00 73.25 84 VAL A C 1
ATOM 664 O O . VAL A 1 84 ? -8.000 1.321 15.383 1.00 73.25 84 VAL A O 1
ATOM 667 N N . VAL A 1 85 ? -10.147 1.417 14.729 1.00 72.31 85 VAL A N 1
ATOM 668 C CA . VAL A 1 85 ? -9.835 1.525 13.291 1.00 72.31 85 VAL A CA 1
ATOM 669 C C . VAL A 1 85 ? -9.074 2.820 12.990 1.00 72.31 85 VAL A C 1
ATOM 671 O O . VAL A 1 85 ? -8.048 2.786 12.313 1.00 72.31 85 VAL A O 1
ATOM 674 N N . VAL A 1 86 ? -9.514 3.951 13.548 1.00 72.25 86 VAL A N 1
ATOM 675 C CA . VAL A 1 86 ? -8.822 5.243 13.406 1.00 72.25 86 VAL A CA 1
ATOM 676 C C . VAL A 1 86 ? -7.434 5.202 14.047 1.00 72.25 86 VAL A C 1
ATOM 678 O O . VAL A 1 86 ? -6.476 5.693 13.462 1.00 72.25 86 VAL A O 1
ATOM 681 N N . MET A 1 87 ? -7.284 4.576 15.214 1.00 70.00 87 MET A N 1
ATOM 682 C CA . MET A 1 87 ? -5.994 4.440 15.890 1.00 70.00 87 MET A CA 1
ATOM 683 C C . MET A 1 87 ? -5.010 3.625 15.044 1.00 70.00 87 MET A C 1
ATOM 685 O O . MET A 1 87 ? -3.889 4.076 14.839 1.00 70.00 87 MET A O 1
ATOM 689 N N . ILE A 1 88 ? -5.428 2.493 14.472 1.00 73.62 88 ILE A N 1
ATOM 690 C CA . ILE A 1 88 ? -4.585 1.680 13.577 1.00 73.62 88 ILE A CA 1
ATOM 691 C C . ILE A 1 88 ? -4.170 2.473 12.326 1.00 73.62 88 ILE A C 1
ATOM 693 O O . ILE A 1 88 ? -3.013 2.402 11.916 1.00 73.62 88 ILE A O 1
ATOM 697 N N . LEU A 1 89 ? -5.069 3.284 11.760 1.00 67.94 89 LEU A N 1
ATOM 698 C CA . LEU A 1 89 ? -4.769 4.142 10.607 1.00 67.94 89 LEU A CA 1
ATOM 699 C C . LEU A 1 89 ? -3.865 5.343 10.955 1.00 67.94 89 LEU A C 1
ATOM 701 O O . LEU A 1 89 ? -3.090 5.789 10.111 1.00 67.94 89 LEU A O 1
ATOM 705 N N . CYS A 1 90 ? -3.945 5.876 12.178 1.00 67.31 90 CYS A N 1
ATOM 706 C CA . CYS A 1 90 ? -3.219 7.079 12.600 1.00 67.31 90 CYS A CA 1
ATOM 707 C C . CYS A 1 90 ? -1.896 6.811 13.337 1.00 67.31 90 CYS A C 1
ATOM 709 O O . CYS A 1 90 ? -1.064 7.718 13.405 1.00 67.31 90 CYS A O 1
ATOM 711 N N . ILE A 1 91 ? -1.659 5.603 13.863 1.00 65.56 91 ILE A N 1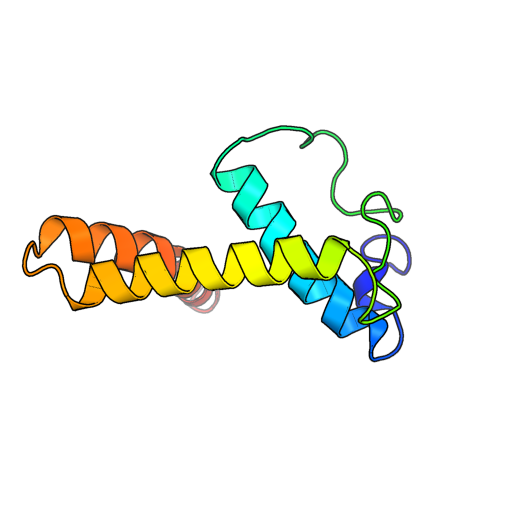
ATOM 712 C CA . ILE A 1 91 ? -0.394 5.225 14.526 1.00 65.56 91 ILE A CA 1
ATOM 713 C C . ILE A 1 91 ? 0.852 5.557 13.672 1.00 65.56 91 ILE A C 1
ATOM 715 O O . ILE A 1 91 ? 1.791 6.132 14.230 1.00 65.56 91 ILE A O 1
ATOM 719 N N . PRO A 1 92 ? 0.880 5.316 12.343 1.00 62.41 92 PRO A N 1
ATOM 720 C CA . PRO A 1 92 ? 2.032 5.673 11.508 1.00 62.41 92 PRO A CA 1
ATOM 721 C C . PRO A 1 92 ? 2.308 7.187 11.448 1.00 62.41 92 PRO A C 1
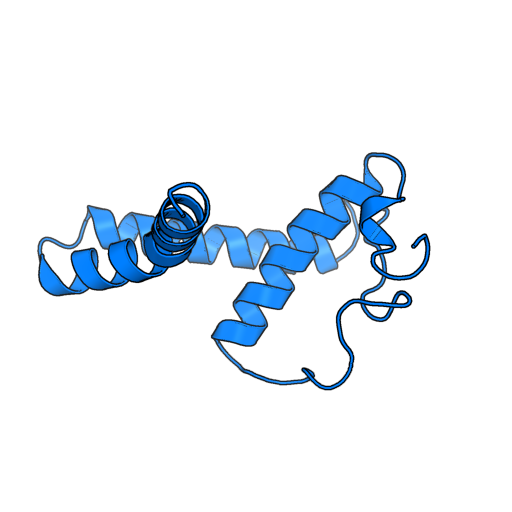ATOM 723 O O . PRO A 1 92 ? 3.463 7.610 11.420 1.00 62.41 92 PRO A O 1
ATOM 726 N N . LEU A 1 93 ? 1.260 8.020 11.477 1.00 56.84 93 LEU A N 1
ATOM 727 C CA . LEU A 1 93 ? 1.371 9.486 11.433 1.00 56.84 93 LEU A CA 1
ATOM 728 C C . LEU A 1 93 ? 1.798 10.078 12.782 1.00 56.84 93 LEU A C 1
ATOM 730 O O . LEU A 1 93 ? 2.544 11.057 12.827 1.00 56.84 93 LEU A O 1
ATOM 734 N N . ALA A 1 94 ? 1.342 9.481 13.885 1.00 57.19 94 ALA A N 1
ATOM 735 C CA . ALA A 1 94 ? 1.730 9.893 15.229 1.00 57.19 94 ALA A CA 1
ATOM 736 C C . ALA A 1 94 ? 3.210 9.582 15.505 1.00 57.19 94 ALA A C 1
ATOM 738 O O . ALA A 1 94 ? 3.924 10.442 16.020 1.00 57.19 94 ALA A O 1
ATOM 739 N N . TYR A 1 95 ? 3.686 8.403 15.085 1.00 52.09 95 TYR A N 1
ATOM 740 C CA . TYR A 1 95 ? 5.090 8.010 15.229 1.00 52.09 95 TYR A CA 1
ATOM 741 C C . TYR A 1 95 ? 6.046 8.938 14.473 1.00 52.09 95 TYR A C 1
ATOM 743 O O . TYR A 1 95 ? 7.067 9.338 15.029 1.00 52.09 95 TYR A O 1
ATOM 751 N N . HIS A 1 96 ? 5.704 9.335 13.243 1.00 53.44 96 HIS A N 1
ATOM 752 C CA . HIS A 1 96 ? 6.550 10.242 12.461 1.00 53.44 96 HIS A CA 1
ATOM 753 C C . HIS A 1 96 ? 6.692 11.622 13.126 1.00 53.44 96 HIS A C 1
ATOM 755 O O . HIS A 1 96 ? 7.776 12.198 13.132 1.00 53.44 96 HIS A O 1
ATOM 761 N N . LYS A 1 97 ? 5.627 12.144 13.755 1.00 49.91 97 LYS A N 1
ATOM 762 C CA . LYS A 1 97 ? 5.688 13.421 14.487 1.00 49.91 97 LYS A CA 1
ATOM 763 C C . LYS A 1 97 ? 6.529 13.350 15.762 1.00 49.91 97 LYS A C 1
ATOM 765 O O . LYS A 1 97 ? 7.113 14.351 16.149 1.00 49.91 97 LYS A O 1
ATOM 770 N N . SER A 1 98 ? 6.581 12.204 16.438 1.00 51.22 98 SER A N 1
ATOM 771 C CA . SER A 1 98 ? 7.346 12.046 17.683 1.00 51.22 98 SER A CA 1
ATOM 772 C C . SER A 1 98 ? 8.859 11.929 17.472 1.00 51.22 98 SER A C 1
ATOM 774 O O . SER A 1 98 ? 9.612 12.187 18.409 1.00 51.22 98 SER A O 1
ATOM 776 N N . VAL A 1 99 ? 9.301 11.540 16.272 1.00 54.53 99 VAL A N 1
ATOM 777 C CA . VAL A 1 99 ? 10.726 11.466 15.904 1.00 54.53 99 VAL A CA 1
ATOM 778 C C . VAL A 1 99 ? 11.264 12.830 15.459 1.00 54.53 99 VAL A C 1
ATOM 780 O O . VAL A 1 99 ? 12.394 13.147 15.788 1.00 54.53 99 VAL A O 1
ATOM 783 N N . ASP A 1 100 ? 10.451 13.669 14.809 1.00 54.16 100 ASP A N 1
ATOM 784 C CA . ASP A 1 100 ? 10.844 15.023 14.361 1.00 54.16 100 ASP A CA 1
ATOM 785 C C . ASP A 1 100 ? 10.975 16.061 15.502 1.00 54.16 100 ASP A C 1
ATOM 787 O O . ASP A 1 100 ? 11.457 17.170 15.294 1.00 54.16 100 ASP A O 1
ATOM 791 N N . ILE A 1 101 ? 10.503 15.738 16.714 1.00 53.72 101 ILE A N 1
ATOM 792 C CA . ILE A 1 101 ? 10.515 16.644 17.884 1.00 53.72 101 ILE A CA 1
ATOM 793 C C . ILE A 1 101 ? 11.653 16.280 18.868 1.00 53.72 101 ILE A C 1
ATOM 795 O O . ILE A 1 101 ? 11.764 16.872 19.941 1.00 53.72 101 ILE A O 1
ATOM 799 N N . ARG A 1 102 ? 12.516 15.316 18.525 1.00 48.56 102 ARG A N 1
ATOM 800 C CA . ARG A 1 102 ? 13.690 14.929 19.319 1.00 48.56 102 ARG A CA 1
ATOM 801 C C . ARG A 1 102 ? 14.968 15.156 18.525 1.00 48.56 102 ARG A C 1
ATOM 803 O O . ARG A 1 102 ? 15.946 15.605 19.159 1.00 48.56 102 ARG A O 1
#

pLDDT: mean 77.57, std 12.98, range [47.47, 92.38]

InterPro domains:
  IPR013618 Protein O-mannosyl-transferase TMTC, DUF1736 [PF08409] (2-66)

Sequence (102 aa):
MRFDNPASVAVTPARQLSYNYLVSVNLWLLLFPCDLCCDWTMGTVPLVETFTDPRNLTTLGAYSMIAVLVWVAFIENHRQKSAVVVMILCIPLAYHKSVDIR

Secondary structure (DSSP, 8-state):
--SS-TTTTSPTTHHHHHHHHHHHHHHHHHHS----SS-S-TTSS-----TT-THHHHHHHHHHHHHHHHHHHHH---HHHHHHHHHHHHHHHHHHHHHTT-

Organism: NCBI:txid43041

Foldseek 3Di:
DCFFAVLVVDDPPQSVLQVLLVLLVVVVCVVPVPDPPDHNGRCPPPIDPDPPPCSVVSSVVSVVVLVVLQVCLVPDPPPVSVVVSVCVVCVVVVVVVVVVVD

Radius of gyration: 16.4 Å; chains: 1; bounding box: 44×32×38 Å